Protein AF-A0A428ZER6-F1 (afdb_monomer_lite)

Secondary structure (DSSP, 8-state):
------SSSSSHHHHHHHHHHHHHHHHHSS---------S--EEESHHHHHHHHHHHHHT--HHHHHHHHTS-HHHHHHHHHS--EEEHHHHHHHHHHHHHHTTS-TGGGT--HHHHHHHHHHHHHHHHHHHHHHHT--

Radius of gyration: 21.09 Å; chains: 1; bounding box: 45×65×48 Å

Foldseek 3Di:
DDDPPDDPDDPVPVVVVVVVQVVCCVVVVDNPDDPDDPPDQDFAWLPQLLVLLLLCLLLQDQLVNVCVQLVHDSVVSVCSNPDGDGHGPVSSVSSVVVSVVPNPDRVVVVVDDPVSSVVSNVVSVVVVVVVVVVVVVVD

pLDDT: mean 76.16, std 16.3, range [34.41, 92.62]

Structure (mmCIF, N/CA/C/O backbone):
data_AF-A0A428ZER6-F1
#
_entry.id   AF-A0A428ZER6-F1
#
loop_
_atom_site.group_PDB
_atom_site.id
_atom_site.type_symbol
_atom_site.label_atom_id
_atom_site.label_alt_id
_atom_site.label_comp_id
_atom_site.label_asym_id
_atom_site.label_entity_id
_atom_site.label_seq_id
_atom_site.pdbx_PDB_ins_code
_atom_site.Cartn_x
_atom_site.Cartn_y
_atom_site.Cartn_z
_atom_site.occupancy
_atom_site.B_iso_or_equiv
_atom_site.auth_seq_id
_atom_site.auth_comp_id
_atom_site.auth_asym_id
_atom_site.auth_atom_id
_atom_site.pdbx_PDB_model_num
ATOM 1 N N . MET A 1 1 ? -11.148 -44.729 -10.807 1.00 34.41 1 MET A N 1
ATOM 2 C CA . MET A 1 1 ? -10.184 -43.613 -10.675 1.00 34.41 1 MET A CA 1
ATOM 3 C C . MET A 1 1 ? -10.976 -42.307 -10.578 1.00 34.41 1 MET A C 1
ATOM 5 O O . MET A 1 1 ? -11.482 -41.843 -11.582 1.00 34.41 1 MET A O 1
ATOM 9 N N . THR A 1 2 ? -11.488 -41.983 -9.383 1.00 44.06 2 THR A N 1
ATOM 10 C CA . THR A 1 2 ? -11.031 -40.922 -8.442 1.00 44.06 2 THR A CA 1
ATOM 11 C C . THR A 1 2 ? -11.289 -39.479 -8.888 1.00 44.06 2 THR A C 1
ATOM 13 O O . THR A 1 2 ? -10.568 -38.986 -9.743 1.00 44.06 2 THR A O 1
ATOM 16 N N . LEU A 1 3 ? -12.217 -38.785 -8.201 1.00 42.06 3 LEU A N 1
ATOM 17 C CA . LEU A 1 3 ? -11.963 -37.545 -7.428 1.00 42.06 3 LEU A CA 1
ATOM 18 C C . LEU A 1 3 ? -13.271 -36.952 -6.845 1.00 42.06 3 LEU A C 1
ATOM 20 O O . LEU A 1 3 ? -13.728 -35.883 -7.234 1.00 42.06 3 LEU A O 1
ATOM 24 N N . ILE A 1 4 ? -13.852 -37.615 -5.837 1.00 53.41 4 ILE A N 1
ATOM 25 C CA . ILE A 1 4 ? -14.860 -37.013 -4.939 1.00 53.41 4 ILE A CA 1
ATOM 26 C C . ILE A 1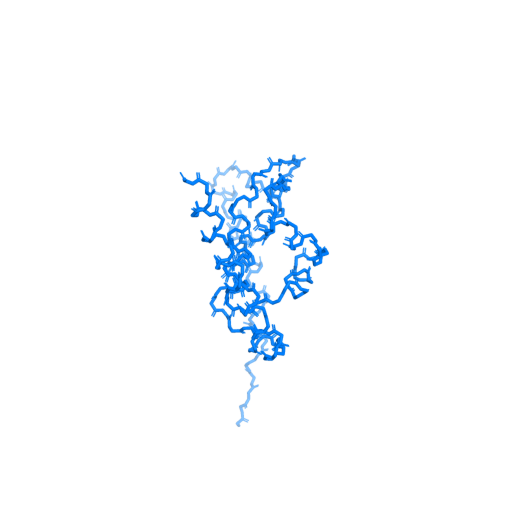 4 ? -14.110 -36.447 -3.725 1.00 53.41 4 ILE A C 1
ATOM 28 O O . ILE A 1 4 ? -14.086 -37.049 -2.657 1.00 53.41 4 ILE A O 1
ATOM 32 N N . ARG A 1 5 ? -13.386 -35.333 -3.890 1.00 54.44 5 ARG A N 1
ATOM 33 C CA . ARG A 1 5 ? -12.702 -34.643 -2.774 1.00 54.44 5 ARG A CA 1
ATOM 34 C C . ARG A 1 5 ? -12.589 -33.138 -3.019 1.00 54.44 5 ARG A C 1
ATOM 36 O O . ARG A 1 5 ? -11.482 -32.623 -3.145 1.00 54.44 5 ARG A O 1
ATOM 43 N N . ARG A 1 6 ? -13.705 -32.398 -3.075 1.00 49.16 6 ARG A N 1
ATOM 44 C CA . ARG A 1 6 ? -13.618 -30.924 -2.985 1.00 49.16 6 ARG A CA 1
ATOM 45 C C . ARG A 1 6 ? -14.888 -30.175 -2.567 1.00 49.16 6 ARG A C 1
ATOM 47 O O . ARG A 1 6 ? -15.188 -29.143 -3.147 1.00 49.16 6 ARG A O 1
ATOM 54 N N . LEU A 1 7 ? -15.607 -30.632 -1.538 1.00 44.94 7 LEU A N 1
ATOM 55 C CA . LEU A 1 7 ? -16.754 -29.873 -0.994 1.00 44.94 7 LEU A CA 1
ATOM 56 C C . LEU A 1 7 ? -16.758 -29.680 0.536 1.00 44.94 7 LEU A C 1
ATOM 58 O O . LEU A 1 7 ? -17.747 -29.229 1.095 1.00 44.94 7 LEU A O 1
ATOM 62 N N . LEU A 1 8 ? -15.642 -29.930 1.230 1.00 44.41 8 LEU A N 1
ATOM 63 C CA . LEU A 1 8 ? -15.566 -29.844 2.701 1.00 44.41 8 LEU A CA 1
ATOM 64 C C . LEU A 1 8 ? -14.460 -28.906 3.213 1.00 44.41 8 LEU A C 1
ATOM 66 O O . LEU A 1 8 ? -13.682 -29.293 4.082 1.00 44.41 8 LEU A O 1
ATOM 70 N N . ARG A 1 9 ? -14.314 -27.676 2.692 1.00 45.94 9 ARG A N 1
ATOM 71 C CA . ARG A 1 9 ? -13.261 -26.795 3.250 1.00 45.94 9 ARG A CA 1
ATOM 72 C C . ARG A 1 9 ? -13.512 -25.300 3.393 1.00 45.94 9 ARG A C 1
ATOM 74 O O . ARG A 1 9 ? -12.542 -24.582 3.597 1.00 45.94 9 ARG A O 1
ATOM 81 N N . ILE A 1 10 ? -14.754 -24.812 3.354 1.00 42.81 10 ILE A N 1
ATOM 82 C CA . ILE A 1 10 ? -14.990 -23.370 3.601 1.00 42.81 10 ILE A CA 1
ATOM 83 C C . ILE A 1 10 ? -16.172 -23.088 4.552 1.00 42.81 10 ILE A C 1
ATOM 85 O O . ILE A 1 10 ? -16.131 -22.098 5.271 1.00 42.81 10 ILE A O 1
ATOM 89 N N . ALA A 1 11 ? -17.152 -23.989 4.698 1.00 43.66 11 ALA A N 1
ATOM 90 C CA . ALA A 1 11 ? -18.294 -23.764 5.602 1.00 43.66 11 ALA A CA 1
ATOM 91 C C . ALA A 1 11 ? -17.995 -23.989 7.106 1.00 43.66 11 ALA A C 1
ATOM 93 O O . ALA A 1 11 ? -18.685 -23.448 7.964 1.00 43.66 11 ALA A O 1
ATOM 94 N N . GLY A 1 12 ? -16.958 -24.763 7.451 1.00 44.00 12 GLY A N 1
ATOM 95 C CA . GLY A 1 12 ? -16.725 -25.204 8.836 1.00 44.00 12 GLY A CA 1
ATOM 96 C C . GLY A 1 12 ? -16.046 -24.187 9.761 1.00 44.00 12 GLY A C 1
ATOM 97 O O . GLY A 1 12 ? -16.173 -24.298 10.976 1.00 44.00 12 GLY A O 1
ATOM 98 N N . GLN A 1 13 ? -15.328 -23.188 9.232 1.00 51.16 13 GLN A N 1
ATOM 99 C CA . GLN A 1 13 ? -14.575 -22.258 10.090 1.00 51.16 13 GLN A CA 1
ATOM 100 C C . GLN A 1 13 ? -15.456 -21.208 10.765 1.00 51.16 13 GLN A C 1
ATOM 102 O O . GLN A 1 13 ? -15.182 -20.831 11.904 1.00 51.16 13 GLN A O 1
ATOM 107 N N . ASP A 1 14 ? -16.513 -20.756 10.092 1.00 52.28 14 ASP A N 1
ATOM 108 C CA . ASP A 1 14 ? -17.460 -19.805 10.680 1.00 52.28 14 ASP A CA 1
ATOM 109 C C . ASP A 1 14 ? -18.346 -20.494 11.723 1.00 52.28 14 ASP A C 1
ATOM 111 O O . ASP A 1 14 ? -18.559 -19.977 12.820 1.00 52.28 14 ASP A O 1
ATOM 115 N N . GLN A 1 15 ? -18.757 -21.733 11.434 1.00 51.97 15 GLN A N 1
ATOM 116 C CA . GLN A 1 15 ? -19.505 -22.569 12.368 1.00 51.97 15 GLN A CA 1
ATOM 117 C C . GLN A 1 15 ? -18.670 -22.931 13.608 1.00 51.97 15 GLN A C 1
ATOM 119 O O . GLN A 1 15 ? -19.139 -22.729 14.725 1.00 51.97 15 GLN A O 1
ATOM 124 N N . MET A 1 16 ? -17.407 -23.354 13.448 1.00 49.16 16 MET A N 1
ATOM 125 C CA . MET A 1 16 ? -16.504 -23.608 14.585 1.00 49.16 16 MET A CA 1
ATOM 126 C C . MET A 1 16 ? -16.245 -22.353 15.423 1.00 49.16 16 MET A C 1
ATOM 128 O O . MET A 1 16 ? -16.169 -22.448 16.646 1.00 49.16 16 MET A O 1
ATOM 132 N N . ARG A 1 17 ? -16.123 -21.171 14.801 1.00 56.62 17 ARG A N 1
ATOM 133 C CA . ARG A 1 17 ? -15.959 -19.906 15.536 1.00 56.62 17 ARG A CA 1
ATOM 134 C C . ARG A 1 17 ? -17.199 -19.541 16.339 1.00 56.62 17 ARG A C 1
ATOM 136 O O . ARG A 1 17 ? -17.046 -19.049 17.452 1.00 56.62 17 ARG A O 1
ATOM 143 N N . ASN A 1 18 ? -18.394 -19.781 15.803 1.00 58.00 18 ASN A N 1
ATOM 144 C CA . ASN A 1 18 ? -19.641 -19.558 16.533 1.00 58.00 18 ASN A CA 1
ATOM 145 C C . ASN A 1 18 ? -19.797 -20.533 17.704 1.00 58.00 18 ASN A C 1
ATOM 147 O O 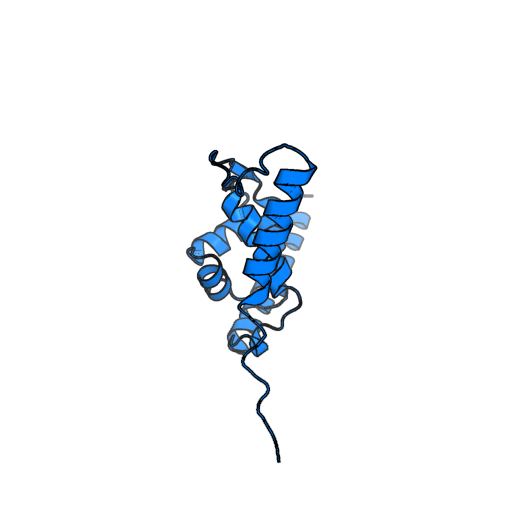. ASN A 1 18 ? -20.127 -20.099 18.803 1.00 58.00 18 ASN A O 1
ATOM 151 N N . ILE A 1 19 ? -19.479 -21.816 17.499 1.00 58.09 19 ILE A N 1
ATOM 152 C CA . ILE A 1 19 ? -19.531 -22.838 18.554 1.00 58.09 19 ILE A CA 1
ATOM 153 C C . ILE A 1 19 ? -18.542 -22.493 19.671 1.00 58.09 19 ILE A C 1
ATOM 155 O O . ILE A 1 19 ? -18.951 -22.375 20.818 1.00 58.09 19 ILE A O 1
ATOM 159 N N . ALA A 1 20 ? -17.277 -22.206 19.345 1.00 58.97 20 ALA A N 1
ATOM 160 C CA . ALA A 1 20 ? -16.275 -21.823 20.343 1.00 58.97 20 ALA A CA 1
ATOM 161 C C . ALA A 1 20 ? -16.660 -20.550 21.121 1.00 58.97 20 ALA A C 1
ATOM 163 O O . ALA A 1 20 ? -16.353 -20.428 22.304 1.00 58.97 20 ALA A O 1
ATOM 164 N N . ARG A 1 21 ? -17.348 -19.601 20.471 1.00 55.66 21 ARG A N 1
ATOM 165 C CA . ARG A 1 21 ? -17.810 -18.358 21.100 1.00 55.66 21 ARG A CA 1
ATOM 166 C C . ARG A 1 21 ? -19.019 -18.592 22.012 1.00 55.66 21 ARG A C 1
ATOM 168 O O . ARG A 1 21 ? -19.051 -18.027 23.096 1.00 55.66 21 ARG A O 1
ATOM 175 N N . SER A 1 22 ? -19.947 -19.463 21.612 1.00 56.41 22 SER A N 1
ATOM 176 C CA 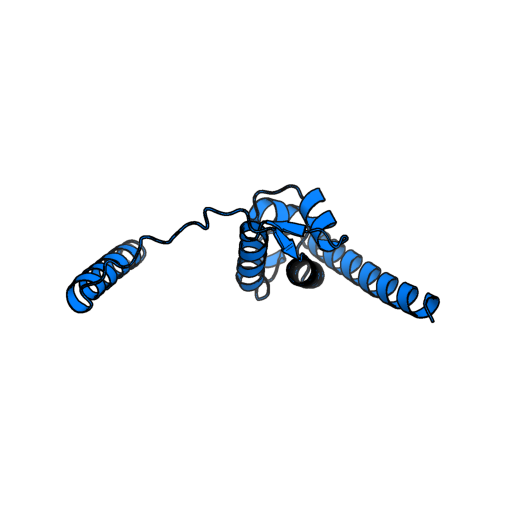. SER A 1 22 ? -21.076 -19.903 22.442 1.00 56.41 22 SER A CA 1
ATOM 177 C C . SER A 1 22 ? -20.606 -20.681 23.673 1.00 56.41 22 SER A C 1
ATOM 179 O O . SER A 1 22 ? -21.093 -20.439 24.772 1.00 56.41 22 SER A O 1
ATOM 181 N N . THR A 1 23 ? -19.607 -21.556 23.522 1.00 57.28 23 THR A N 1
ATOM 182 C CA . THR A 1 23 ? -19.021 -22.278 24.657 1.00 57.28 23 THR A CA 1
ATOM 183 C C . THR A 1 23 ? -18.260 -21.337 25.591 1.00 57.28 23 THR A C 1
ATOM 185 O O . THR A 1 23 ? -18.372 -21.470 26.802 1.00 57.28 23 THR A O 1
ATOM 188 N N . ALA A 1 24 ? -17.524 -20.355 25.063 1.00 56.12 24 ALA A N 1
ATOM 189 C CA . ALA A 1 24 ? -16.815 -19.384 25.895 1.00 56.12 24 ALA A CA 1
ATOM 190 C C . ALA A 1 24 ? -17.765 -18.450 26.671 1.00 56.12 24 ALA A C 1
ATOM 192 O O . ALA A 1 24 ? -17.486 -18.146 27.826 1.00 56.12 24 ALA A O 1
ATOM 193 N N . ASP A 1 25 ? -18.890 -18.047 26.076 1.00 54.62 25 ASP A N 1
ATOM 194 C CA . ASP A 1 25 ? -19.946 -17.276 26.749 1.00 54.62 25 ASP A CA 1
ATOM 195 C C . ASP A 1 25 ? -20.595 -18.081 27.891 1.00 54.62 25 ASP A C 1
ATOM 197 O O . ASP A 1 25 ? -20.687 -17.614 29.025 1.00 54.62 25 ASP A O 1
ATOM 201 N N . ALA A 1 26 ? -20.925 -19.350 27.628 1.00 59.16 26 ALA A N 1
ATOM 202 C CA . ALA A 1 26 ? -21.506 -20.252 28.623 1.00 59.16 26 ALA A CA 1
ATOM 203 C C . ALA A 1 26 ? -20.545 -20.607 29.776 1.00 59.16 26 ALA A C 1
ATOM 205 O O . ALA A 1 26 ? -20.991 -20.814 30.900 1.00 59.16 26 ALA A O 1
ATOM 206 N N . VAL A 1 27 ? -19.235 -20.685 29.513 1.00 60.62 27 VAL A N 1
ATOM 207 C CA . VAL A 1 27 ? -18.220 -21.040 30.523 1.00 60.62 27 VAL A CA 1
ATOM 208 C C . VAL A 1 27 ? -17.780 -19.831 31.351 1.00 60.62 27 VAL A C 1
ATOM 210 O O . VAL A 1 27 ? -17.513 -19.976 32.541 1.00 60.62 27 VAL A O 1
ATOM 213 N N . LEU A 1 28 ? -17.687 -18.642 30.747 1.00 61.94 28 LEU A N 1
ATOM 214 C CA . LEU A 1 28 ? -17.193 -17.440 31.427 1.00 61.94 28 LEU A CA 1
ATOM 215 C C . LEU A 1 28 ? -18.315 -16.580 32.022 1.00 61.94 28 LEU A C 1
ATOM 217 O O . LEU A 1 28 ? -18.013 -15.682 32.802 1.00 61.94 28 LEU A O 1
ATOM 221 N N . GLY A 1 29 ? -19.583 -16.828 31.665 1.00 60.06 29 GLY A N 1
ATOM 222 C CA . GLY A 1 29 ? -20.744 -16.084 32.169 1.00 60.06 29 GLY A CA 1
ATOM 223 C C . GLY A 1 29 ? -20.747 -14.600 31.786 1.00 60.06 29 GLY A C 1
ATOM 224 O O . GLY A 1 29 ? -21.491 -13.810 32.367 1.00 60.06 29 GLY A O 1
ATOM 225 N N . ILE A 1 30 ? -19.891 -14.203 30.841 1.00 62.44 30 ILE A N 1
ATOM 226 C CA . ILE A 1 30 ? -19.728 -12.825 30.390 1.00 62.44 30 ILE A CA 1
ATOM 227 C C . ILE A 1 30 ? -19.933 -12.819 28.872 1.00 62.44 30 ILE A C 1
ATOM 229 O O . ILE A 1 30 ? -19.097 -13.395 28.163 1.00 62.44 30 ILE A O 1
ATOM 233 N N . PRO A 1 31 ? -20.967 -12.121 28.358 1.00 60.44 31 PRO A N 1
ATOM 234 C CA . PRO A 1 31 ? -21.201 -12.024 26.926 1.00 60.44 31 PRO A CA 1
ATOM 235 C C . PRO A 1 31 ? -19.981 -11.410 26.259 1.00 60.44 31 PRO A C 1
ATOM 237 O O . PRO A 1 31 ? -19.652 -10.242 26.483 1.00 60.44 31 PRO A O 1
ATOM 240 N N . ILE A 1 32 ? -19.296 -12.202 25.431 1.00 61.81 32 ILE A N 1
ATOM 241 C CA . ILE A 1 32 ? -18.168 -11.720 24.634 1.00 61.81 32 ILE A CA 1
ATOM 242 C C . ILE A 1 32 ? -18.739 -10.670 23.676 1.00 61.81 32 ILE A C 1
ATOM 244 O O . ILE A 1 32 ? -19.504 -11.028 22.775 1.00 61.81 32 ILE A O 1
ATOM 248 N N . PRO A 1 33 ? -18.399 -9.377 23.837 1.00 57.06 33 PRO A N 1
ATOM 249 C CA . PRO A 1 33 ? -19.031 -8.332 23.058 1.00 57.06 33 PRO A CA 1
ATOM 250 C C . PRO A 1 33 ? -18.748 -8.558 21.575 1.00 57.06 33 PRO A C 1
ATOM 252 O O . PRO A 1 33 ? -17.595 -8.701 21.152 1.00 57.06 33 PRO A O 1
ATOM 255 N N . SER A 1 34 ? -19.819 -8.569 20.779 1.00 61.06 34 SER A N 1
ATOM 256 C CA . SER A 1 34 ? -19.769 -8.574 19.321 1.00 61.06 34 SER A CA 1
ATOM 257 C C . SER A 1 34 ? -18.796 -7.497 18.869 1.00 61.06 34 SER A C 1
ATOM 259 O O . SER A 1 34 ? -19.008 -6.321 19.158 1.00 61.06 34 SER A O 1
ATOM 261 N N . ARG A 1 35 ? -17.699 -7.932 18.236 1.00 56.22 35 ARG A N 1
ATOM 262 C CA . ARG A 1 35 ? -16.602 -7.137 17.664 1.00 56.22 35 ARG A CA 1
ATOM 263 C C . ARG A 1 35 ? -16.952 -5.647 17.568 1.00 56.22 35 ARG A C 1
ATOM 265 O O . ARG A 1 35 ? -17.596 -5.215 16.618 1.00 56.22 35 ARG A O 1
ATOM 272 N N . ARG A 1 36 ? -16.557 -4.882 18.588 1.00 52.44 36 ARG A N 1
ATOM 273 C CA . ARG A 1 36 ? -16.882 -3.459 18.705 1.00 52.44 36 ARG A CA 1
ATOM 274 C C . ARG A 1 36 ? -16.205 -2.722 17.550 1.00 52.44 36 ARG A C 1
ATOM 276 O O . ARG A 1 36 ? -14.982 -2.589 17.546 1.00 52.44 36 ARG A O 1
ATOM 283 N N . GLU A 1 37 ? -16.974 -2.268 16.563 1.00 54.78 37 GLU A N 1
ATOM 284 C CA . GLU A 1 37 ? -16.471 -1.254 15.640 1.00 54.78 37 GLU A CA 1
ATOM 285 C C . GLU A 1 37 ? -16.156 0.001 16.466 1.00 54.78 37 GLU A C 1
ATOM 287 O O . GLU A 1 37 ? -17.000 0.442 17.259 1.00 54.78 37 GLU A O 1
ATOM 292 N N . PRO A 1 38 ? -14.941 0.563 16.368 1.00 54.72 38 PRO A N 1
ATOM 293 C CA . PRO A 1 38 ? -14.592 1.758 17.117 1.00 54.72 38 PRO A CA 1
ATOM 294 C C . PRO A 1 38 ? -15.485 2.924 16.662 1.00 54.72 38 PRO A C 1
ATOM 296 O O . PRO A 1 38 ? -15.269 3.521 15.612 1.00 54.72 38 PRO A O 1
ATOM 299 N N . ARG A 1 39 ? -16.498 3.253 17.477 1.00 53.22 39 ARG A N 1
ATOM 300 C CA . ARG A 1 39 ? -17.473 4.341 17.252 1.00 53.22 39 ARG A CA 1
ATOM 301 C C . 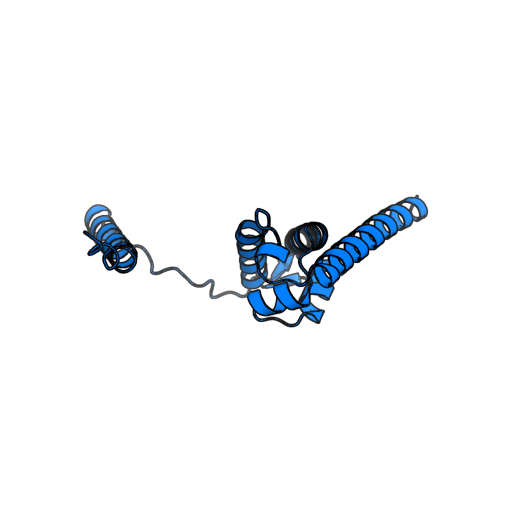ARG A 1 39 ? -16.891 5.757 17.386 1.00 53.22 39 ARG A C 1
ATOM 303 O O . ARG A 1 39 ? -17.604 6.720 17.136 1.00 53.22 39 ARG A O 1
ATOM 310 N N . ALA A 1 40 ? -15.619 5.903 17.754 1.00 54.66 40 ALA A N 1
ATOM 311 C CA . ALA A 1 40 ? -14.947 7.197 17.826 1.00 54.66 40 ALA A CA 1
ATOM 312 C C . ALA A 1 40 ? -13.928 7.325 16.679 1.00 54.66 40 ALA A C 1
ATOM 314 O O . ALA A 1 40 ? -13.031 6.480 16.576 1.00 54.66 40 ALA A O 1
ATOM 315 N N . PRO A 1 41 ? -14.007 8.364 15.825 1.00 60.25 41 PRO A N 1
ATOM 316 C CA . PRO A 1 41 ? -12.991 8.631 14.817 1.00 60.25 41 PRO A CA 1
ATOM 317 C C . PRO A 1 41 ? -11.731 9.185 15.498 1.00 60.25 41 PRO A C 1
ATOM 319 O O . PRO A 1 41 ? -11.441 10.375 15.447 1.00 60.25 41 PRO A O 1
ATOM 322 N N . GLY A 1 42 ? -10.970 8.311 16.157 1.00 71.56 42 GLY A N 1
ATOM 323 C CA . GLY A 1 42 ? -9.668 8.662 16.706 1.00 71.56 42 GLY A CA 1
ATOM 324 C C . GLY A 1 42 ? -8.730 9.053 15.568 1.00 71.56 42 GLY A C 1
ATOM 325 O O . GLY A 1 42 ? -8.445 8.239 14.688 1.00 71.56 42 GLY A O 1
ATOM 326 N N . LEU A 1 43 ? -8.277 10.303 15.552 1.00 82.31 43 LEU A N 1
ATOM 327 C CA . LEU A 1 43 ? -7.219 10.750 14.653 1.00 82.31 43 LEU A CA 1
ATOM 328 C C . LEU A 1 43 ? -5.867 10.339 15.242 1.00 82.31 43 LEU A C 1
ATOM 330 O O . LEU A 1 43 ? -5.489 10.789 16.323 1.00 82.31 43 LEU A O 1
ATOM 334 N N . THR A 1 44 ? -5.128 9.506 14.516 1.00 84.88 44 THR A N 1
ATOM 335 C CA . THR A 1 44 ? -3.793 9.031 14.890 1.00 84.88 44 THR A CA 1
ATOM 336 C C . THR A 1 44 ? -2.716 9.625 13.981 1.00 84.88 44 THR A C 1
ATOM 338 O O . THR A 1 44 ? -3.004 10.156 12.903 1.00 84.88 44 THR A O 1
ATOM 341 N N . GLY A 1 45 ? -1.463 9.577 14.430 1.00 82.62 45 GLY A N 1
ATOM 342 C CA . GLY A 1 45 ? -0.317 10.002 13.634 1.00 82.62 45 GLY A CA 1
ATOM 343 C C . GLY A 1 45 ? -0.116 9.097 12.416 1.00 82.62 45 GLY A C 1
ATOM 344 O O . GLY A 1 45 ? -0.230 7.877 12.505 1.00 82.62 45 GLY A O 1
ATOM 345 N N . SER A 1 46 ? 0.217 9.687 11.269 1.00 86.50 46 SER A N 1
ATOM 346 C CA . SER A 1 46 ? 0.484 8.942 10.030 1.00 86.50 46 SER A CA 1
ATOM 347 C C . SER A 1 46 ? 1.874 8.330 9.936 1.00 86.50 46 SER A C 1
ATOM 349 O O . SER A 1 46 ? 2.132 7.620 8.974 1.00 86.50 46 SER A O 1
ATOM 351 N N . ALA A 1 47 ? 2.777 8.574 10.890 1.00 86.81 47 ALA A N 1
ATOM 352 C CA . ALA A 1 47 ? 4.184 8.194 10.753 1.00 86.81 47 ALA A CA 1
ATOM 353 C C . ALA A 1 47 ? 4.382 6.685 10.510 1.00 86.81 47 ALA A C 1
ATOM 355 O O . ALA A 1 47 ? 5.118 6.302 9.602 1.00 86.81 47 ALA A O 1
ATOM 356 N N . GLU A 1 48 ? 3.683 5.831 11.268 1.00 88.50 48 GLU A N 1
ATOM 357 C CA . GLU A 1 48 ? 3.727 4.376 11.061 1.00 88.50 48 GLU A CA 1
ATOM 358 C C . GLU A 1 48 ? 3.139 4.004 9.693 1.00 88.50 48 GLU A C 1
ATOM 360 O O . GLU A 1 48 ? 3.783 3.320 8.906 1.00 88.50 48 GLU A O 1
ATOM 365 N N . ALA A 1 49 ? 1.947 4.511 9.366 1.00 88.81 49 ALA A N 1
ATOM 366 C CA . ALA A 1 49 ? 1.277 4.221 8.099 1.00 88.81 49 ALA A CA 1
ATOM 367 C C . ALA A 1 49 ? 2.096 4.674 6.875 1.00 88.81 49 ALA A C 1
ATOM 369 O O . ALA A 1 49 ? 2.191 3.942 5.893 1.00 88.81 49 ALA A O 1
ATOM 370 N N . SER A 1 50 ? 2.727 5.847 6.948 1.00 89.44 50 SER A N 1
ATOM 371 C CA . SER A 1 50 ? 3.638 6.377 5.930 1.00 89.44 50 SER A CA 1
ATOM 372 C C . SER A 1 50 ? 4.817 5.430 5.712 1.00 89.44 50 SER A C 1
ATOM 374 O O . SER A 1 50 ? 5.109 5.069 4.569 1.00 89.44 50 SER A O 1
ATOM 376 N N . ARG A 1 51 ? 5.440 4.950 6.800 1.00 89.44 51 ARG A N 1
ATOM 377 C CA . ARG A 1 51 ? 6.547 3.988 6.733 1.00 89.44 51 ARG A CA 1
ATOM 378 C C . ARG A 1 51 ? 6.117 2.679 6.071 1.00 89.44 51 ARG A C 1
ATOM 380 O O . ARG A 1 51 ? 6.781 2.244 5.137 1.00 89.44 51 ARG A O 1
ATOM 387 N N . LEU A 1 52 ? 4.976 2.122 6.471 1.00 91.69 52 LEU A N 1
ATOM 388 C CA . LEU A 1 52 ? 4.446 0.878 5.901 1.00 91.69 52 LEU A CA 1
ATOM 389 C C . LEU A 1 52 ? 4.122 1.015 4.405 1.00 91.69 52 LEU A C 1
ATOM 391 O O . LEU A 1 52 ? 4.440 0.135 3.608 1.00 91.69 52 LEU A O 1
ATOM 395 N N . LEU A 1 53 ? 3.532 2.137 3.985 1.00 90.81 53 LEU A N 1
ATOM 396 C CA . LEU A 1 53 ? 3.278 2.400 2.565 1.00 90.81 53 LEU A CA 1
ATOM 397 C C . LEU A 1 53 ? 4.576 2.614 1.771 1.00 90.81 53 LEU A C 1
ATOM 399 O O . LEU A 1 53 ? 4.648 2.249 0.597 1.00 90.81 53 LEU A O 1
ATOM 403 N N . ALA A 1 54 ? 5.608 3.193 2.388 1.00 90.44 54 ALA A N 1
ATOM 404 C CA . ALA A 1 54 ? 6.927 3.317 1.776 1.00 90.44 54 ALA A CA 1
ATOM 405 C C . ALA A 1 54 ? 7.623 1.954 1.628 1.00 90.44 54 ALA A C 1
ATOM 407 O O . ALA A 1 54 ? 8.253 1.712 0.599 1.00 90.44 54 ALA A O 1
ATOM 408 N N . ASP A 1 55 ? 7.478 1.063 2.611 1.00 91.56 55 ASP A N 1
ATOM 409 C CA . ASP A 1 55 ? 7.983 -0.312 2.552 1.00 91.56 55 ASP A CA 1
ATOM 410 C C . ASP A 1 55 ? 7.316 -1.090 1.402 1.00 91.56 55 ASP A C 1
ATOM 412 O O . ASP A 1 55 ? 8.005 -1.690 0.577 1.00 91.56 55 ASP A O 1
ATOM 416 N N . LEU A 1 56 ? 5.992 -0.975 1.246 1.00 90.88 56 LEU A N 1
ATOM 417 C CA . LEU A 1 56 ? 5.267 -1.581 0.120 1.00 90.88 56 LEU A CA 1
ATOM 418 C C . LEU A 1 56 ? 5.692 -1.001 -1.236 1.00 90.88 56 LEU A C 1
ATOM 420 O O . LEU A 1 56 ? 5.884 -1.745 -2.199 1.00 90.88 56 LEU A O 1
ATOM 424 N N . ALA A 1 57 ? 5.906 0.313 -1.322 1.00 90.75 57 ALA A N 1
ATOM 425 C CA . ALA A 1 57 ? 6.419 0.933 -2.543 1.00 90.75 57 ALA A CA 1
ATOM 426 C C . ALA A 1 57 ? 7.833 0.431 -2.896 1.00 90.75 57 ALA A C 1
ATOM 428 O O . ALA A 1 57 ? 8.132 0.235 -4.074 1.00 90.75 57 ALA A O 1
ATOM 429 N N . ARG A 1 58 ? 8.683 0.165 -1.892 1.00 88.38 58 ARG A N 1
ATOM 430 C CA . ARG A 1 58 ? 10.003 -0.463 -2.077 1.00 88.38 58 ARG A CA 1
ATOM 431 C C . ARG A 1 58 ? 9.906 -1.922 -2.528 1.00 88.38 58 ARG A C 1
ATOM 433 O O . ARG A 1 58 ? 10.706 -2.336 -3.360 1.00 88.38 58 ARG A O 1
ATOM 440 N N . ALA A 1 59 ? 8.908 -2.672 -2.064 1.00 89.56 59 ALA A N 1
ATOM 441 C CA . ALA A 1 59 ? 8.617 -4.015 -2.577 1.00 89.56 59 ALA A CA 1
ATOM 442 C C . ALA A 1 59 ? 8.085 -3.998 -4.031 1.00 89.56 59 ALA A C 1
ATOM 444 O O . ALA A 1 59 ? 8.207 -4.982 -4.765 1.00 89.56 59 ALA A O 1
ATOM 445 N N . GLY A 1 60 ? 7.595 -2.846 -4.500 1.00 91.19 60 GLY A N 1
ATOM 446 C CA . GLY A 1 60 ? 7.117 -2.638 -5.869 1.00 91.19 60 GLY A CA 1
ATOM 447 C C . GLY A 1 60 ? 5.600 -2.594 -5.993 1.00 91.19 60 GLY A C 1
ATOM 448 O O . GLY A 1 60 ? 5.077 -2.758 -7.089 1.00 91.19 60 GLY A O 1
ATOM 449 N N . TRP A 1 61 ? 4.882 -2.355 -4.898 1.00 90.88 61 TRP A N 1
ATOM 450 C CA . TRP A 1 61 ? 3.439 -2.154 -4.935 1.00 90.88 61 TRP A CA 1
ATOM 451 C C . TRP A 1 61 ? 3.102 -0.728 -5.401 1.00 90.88 61 TRP A C 1
ATOM 453 O O . TRP A 1 61 ? 3.478 0.245 -4.733 1.00 90.88 61 TRP A O 1
ATOM 463 N N . PRO A 1 62 ? 2.401 -0.556 -6.537 1.00 90.62 62 PRO A N 1
ATOM 464 C CA . PRO A 1 62 ? 2.049 0.765 -7.033 1.00 90.62 62 PRO A CA 1
ATOM 465 C C . PRO A 1 62 ? 0.897 1.369 -6.214 1.00 90.62 62 PRO A C 1
ATOM 467 O O . PRO A 1 62 ? -0.043 0.683 -5.813 1.00 90.62 62 PRO A O 1
ATOM 470 N N . ALA A 1 63 ? 0.935 2.690 -6.014 1.00 89.00 63 ALA A N 1
ATOM 471 C CA . ALA A 1 63 ? -0.111 3.439 -5.309 1.00 89.00 63 ALA A CA 1
ATOM 472 C C . ALA A 1 63 ? -1.551 3.176 -5.809 1.00 89.00 63 ALA A C 1
ATOM 474 O O . ALA A 1 63 ? -2.421 3.032 -4.952 1.00 89.00 63 ALA A O 1
ATOM 475 N N . PRO A 1 64 ? -1.844 3.079 -7.127 1.00 88.56 64 PRO A N 1
ATOM 476 C CA . PRO A 1 64 ? -3.193 2.746 -7.597 1.00 88.56 64 PRO A CA 1
ATOM 477 C C . PRO A 1 64 ? -3.684 1.361 -7.156 1.00 88.56 64 PRO A C 1
ATOM 479 O O . PRO A 1 64 ? -4.860 1.222 -6.835 1.00 88.56 64 PRO A O 1
ATOM 482 N N . ALA A 1 65 ? -2.807 0.357 -7.066 1.00 88.75 65 ALA A N 1
ATOM 483 C CA . ALA A 1 65 ? -3.204 -0.971 -6.594 1.00 88.75 65 ALA A CA 1
ATOM 484 C C . ALA A 1 65 ? -3.517 -0.966 -5.090 1.00 88.75 65 ALA A C 1
ATOM 486 O O . ALA A 1 65 ? -4.549 -1.477 -4.660 1.00 88.75 65 ALA A O 1
ATOM 487 N N . LEU A 1 66 ? -2.673 -0.300 -4.295 1.00 88.50 66 LEU A N 1
ATOM 488 C CA . LEU A 1 66 ? -2.911 -0.127 -2.857 1.00 88.50 66 LEU A CA 1
ATOM 489 C C . LEU A 1 66 ? -4.206 0.653 -2.590 1.00 88.50 66 LEU A C 1
ATOM 491 O O . LEU A 1 66 ? -4.958 0.330 -1.674 1.00 88.50 66 LEU A O 1
ATOM 495 N N . ALA A 1 67 ? -4.482 1.667 -3.409 1.00 90.69 67 ALA A N 1
ATOM 496 C CA . ALA A 1 67 ? -5.699 2.466 -3.347 1.00 90.69 67 ALA A CA 1
ATOM 497 C C . ALA A 1 67 ? -6.957 1.622 -3.591 1.00 90.69 67 ALA A C 1
ATOM 499 O O . ALA A 1 67 ? -7.909 1.712 -2.815 1.00 90.69 67 ALA A O 1
ATOM 500 N N . GLN A 1 68 ? -6.926 0.750 -4.604 1.00 89.62 68 GLN A N 1
ATOM 501 C CA . GLN A 1 68 ? -8.016 -0.176 -4.904 1.00 89.62 68 GLN A CA 1
ATOM 502 C C . GLN A 1 68 ? -8.291 -1.134 -3.735 1.00 89.62 68 GLN A C 1
ATOM 504 O O . GLN A 1 68 ? -9.445 -1.326 -3.364 1.00 89.62 68 GLN A O 1
ATOM 509 N N . GLN A 1 69 ? -7.247 -1.683 -3.106 1.00 86.75 69 GLN A N 1
ATOM 510 C CA . GLN A 1 69 ? -7.393 -2.603 -1.969 1.00 86.75 69 GLN A CA 1
ATOM 511 C C . GLN A 1 69 ? -7.867 -1.913 -0.681 1.00 86.75 69 GLN A C 1
ATOM 513 O O . GLN A 1 69 ? -8.579 -2.513 0.121 1.00 86.75 69 GLN A O 1
ATOM 518 N N . LEU A 1 70 ? -7.486 -0.651 -0.472 1.00 86.38 70 LEU A N 1
ATOM 519 C CA . LEU A 1 70 ? -7.909 0.143 0.686 1.00 86.38 70 LEU A CA 1
ATOM 520 C C . LEU A 1 70 ? -9.277 0.818 0.490 1.00 86.38 70 LEU A C 1
ATOM 522 O O . LEU A 1 70 ? -9.846 1.306 1.468 1.00 86.38 70 LEU A O 1
ATOM 526 N N . GLY A 1 71 ? -9.797 0.858 -0.742 1.00 86.81 71 GLY A N 1
ATOM 527 C CA . GLY A 1 71 ? -11.027 1.572 -1.092 1.00 86.81 71 GLY A CA 1
ATOM 528 C C . GLY A 1 71 ? -10.891 3.095 -0.987 1.00 86.81 71 GLY A C 1
ATOM 529 O O . GLY A 1 71 ? -11.846 3.774 -0.617 1.00 86.81 71 GLY A O 1
ATOM 530 N N . ILE A 1 72 ? -9.699 3.638 -1.254 1.00 89.00 72 ILE A N 1
ATOM 531 C CA . ILE A 1 72 ? -9.405 5.081 -1.182 1.00 89.00 72 ILE A CA 1
ATOM 532 C C . ILE A 1 72 ? -8.776 5.579 -2.484 1.00 89.00 72 ILE A C 1
ATOM 534 O O . ILE A 1 72 ? -8.439 4.798 -3.364 1.00 89.00 72 ILE A O 1
ATOM 538 N N . ASN A 1 73 ? -8.584 6.893 -2.615 1.00 89.69 73 ASN A N 1
ATOM 539 C CA . ASN A 1 73 ? -7.934 7.476 -3.787 1.00 89.69 73 ASN A CA 1
ATOM 540 C C . ASN A 1 73 ? -6.401 7.274 -3.739 1.00 89.69 73 ASN A C 1
ATOM 542 O O . ASN A 1 73 ? -5.767 7.449 -2.695 1.00 89.69 73 ASN A O 1
ATOM 546 N N . ALA A 1 74 ? -5.777 6.975 -4.883 1.00 86.94 74 ALA A N 1
ATOM 547 C CA . ALA A 1 74 ? -4.320 6.874 -5.027 1.00 86.94 74 ALA A CA 1
ATOM 548 C C . ALA A 1 74 ? -3.578 8.169 -4.653 1.00 86.94 74 ALA A C 1
ATOM 550 O O . ALA A 1 74 ? -2.448 8.122 -4.149 1.00 86.94 74 ALA A O 1
ATOM 551 N N . ARG A 1 75 ? -4.228 9.326 -4.835 1.00 86.12 75 ARG A N 1
ATOM 552 C CA . ARG A 1 75 ? -3.742 10.614 -4.333 1.00 86.12 75 ARG A CA 1
ATOM 553 C C . ARG A 1 75 ? -3.647 10.608 -2.810 1.00 86.12 75 ARG A C 1
ATOM 555 O O . ARG A 1 75 ? -2.610 10.987 -2.284 1.00 86.12 75 ARG A O 1
ATOM 562 N N . THR A 1 76 ? -4.659 10.095 -2.111 1.00 86.12 76 THR A N 1
ATOM 563 C CA . THR A 1 76 ? -4.658 9.979 -0.644 1.00 86.12 76 THR A CA 1
ATOM 564 C C . THR A 1 76 ? -3.562 9.037 -0.154 1.00 86.12 76 THR A C 1
ATOM 566 O O . THR A 1 76 ? -2.880 9.359 0.810 1.00 86.12 76 THR A O 1
ATOM 569 N N . VAL A 1 77 ? -3.321 7.910 -0.836 1.00 88.06 77 VAL A N 1
ATOM 570 C CA . VAL A 1 77 ? -2.190 7.012 -0.516 1.00 88.06 77 VAL A CA 1
ATOM 571 C C . VAL A 1 77 ? -0.857 7.752 -0.642 1.00 88.06 77 VAL A C 1
ATOM 573 O O . VAL A 1 77 ? -0.001 7.650 0.235 1.00 88.06 77 VAL A O 1
ATOM 576 N N . SER A 1 78 ? -0.690 8.524 -1.719 1.00 85.56 78 SER A N 1
ATOM 577 C CA . SER A 1 78 ? 0.521 9.320 -1.938 1.00 85.56 78 SER A CA 1
ATOM 578 C C . SER A 1 78 ? 0.664 10.425 -0.890 1.00 85.56 78 SER A C 1
ATOM 580 O O . SER A 1 78 ? 1.749 10.610 -0.361 1.00 85.56 78 SER A O 1
ATOM 582 N N . GLU A 1 79 ? -0.423 11.099 -0.513 1.00 85.94 79 GLU A N 1
ATOM 583 C CA . GLU A 1 79 ? -0.422 12.130 0.529 1.00 85.94 79 GLU A CA 1
ATOM 584 C C . GLU A 1 79 ? -0.128 11.565 1.920 1.00 85.94 79 GLU A C 1
ATOM 586 O O . GLU A 1 79 ? 0.652 12.163 2.650 1.00 85.94 79 GLU A O 1
ATOM 591 N N . VAL A 1 80 ? -0.689 10.408 2.287 1.00 86.81 80 VAL A N 1
ATOM 592 C CA . VAL A 1 80 ? -0.378 9.730 3.558 1.00 86.81 80 VAL A CA 1
ATOM 593 C C . VAL A 1 80 ? 1.079 9.278 3.595 1.00 86.81 80 VAL A C 1
ATOM 595 O O . VAL A 1 80 ? 1.709 9.310 4.649 1.00 86.81 80 VAL A O 1
ATOM 598 N N . ARG A 1 81 ? 1.632 8.863 2.453 1.00 84.25 81 ARG A N 1
ATOM 599 C CA . ARG A 1 81 ? 3.047 8.506 2.355 1.00 84.25 81 ARG A CA 1
ATOM 600 C C . ARG A 1 81 ? 3.948 9.737 2.457 1.00 84.25 81 ARG A C 1
ATOM 602 O O . ARG A 1 81 ? 4.932 9.690 3.187 1.00 84.25 81 ARG A O 1
ATOM 609 N N . ASP A 1 82 ? 3.615 10.811 1.745 1.00 80.75 82 ASP A N 1
ATOM 610 C CA . ASP A 1 82 ? 4.505 11.956 1.534 1.00 80.75 82 ASP A CA 1
ATOM 611 C C . ASP A 1 82 ? 4.358 13.042 2.627 1.00 80.75 82 ASP A C 1
ATOM 613 O O . ASP A 1 82 ? 5.309 13.778 2.893 1.00 80.75 82 ASP A O 1
ATOM 617 N N . LYS A 1 83 ? 3.197 13.151 3.291 1.00 77.31 83 LYS A N 1
ATOM 618 C CA . LYS A 1 83 ? 2.905 14.170 4.316 1.00 77.31 83 LYS A CA 1
ATOM 619 C C . LYS A 1 83 ? 2.658 13.545 5.690 1.00 77.31 83 LYS A C 1
ATOM 621 O O . LYS A 1 83 ? 2.033 12.498 5.822 1.00 77.31 83 LYS A O 1
ATOM 626 N N . ARG A 1 84 ? 3.054 14.265 6.747 1.00 65.00 84 ARG A N 1
ATOM 627 C CA . ARG A 1 84 ? 2.716 13.934 8.143 1.00 65.00 84 ARG A CA 1
ATOM 628 C C . ARG A 1 84 ? 1.305 14.418 8.486 1.00 65.00 84 ARG A C 1
ATOM 630 O O . ARG A 1 84 ? 1.129 15.391 9.209 1.00 65.00 84 ARG A O 1
ATOM 637 N N . LEU A 1 85 ? 0.294 13.757 7.930 1.00 73.88 85 LEU A N 1
ATOM 638 C CA . LEU A 1 85 ? -1.113 14.056 8.217 1.00 73.88 85 LEU A CA 1
ATOM 639 C C . LEU A 1 85 ? -1.601 13.297 9.458 1.00 73.88 85 LEU A C 1
ATOM 641 O O . LEU A 1 85 ? -1.060 12.250 9.809 1.00 73.88 85 LEU A O 1
ATOM 645 N N . ARG A 1 86 ? -2.637 13.795 10.134 1.00 81.75 86 ARG A N 1
ATOM 646 C CA . ARG A 1 86 ? -3.392 12.966 11.085 1.00 81.75 86 ARG A CA 1
ATOM 647 C C . ARG A 1 86 ? -4.421 12.179 10.285 1.00 81.75 86 ARG A C 1
ATOM 649 O O . ARG A 1 86 ? -5.127 12.756 9.464 1.00 81.75 86 ARG A O 1
ATOM 656 N N . LEU A 1 87 ? -4.485 10.870 10.492 1.00 84.75 87 LEU A N 1
ATOM 657 C CA . LEU A 1 87 ? -5.374 9.979 9.749 1.00 84.75 87 LEU A CA 1
ATOM 658 C C . LEU A 1 87 ? -6.285 9.204 10.689 1.00 84.75 87 LEU A C 1
ATOM 660 O O . LEU A 1 87 ? -5.993 9.040 11.872 1.00 84.75 87 LEU A O 1
ATOM 664 N N . ARG A 1 88 ? -7.426 8.757 10.167 1.00 85.56 88 ARG A N 1
ATOM 665 C CA . ARG A 1 88 ? -8.386 7.976 10.949 1.00 85.56 88 ARG A CA 1
ATOM 666 C C . ARG A 1 88 ? -7.726 6.680 11.416 1.00 85.56 88 ARG A C 1
ATOM 668 O O . ARG A 1 88 ? -7.078 6.000 10.622 1.00 85.56 88 ARG A O 1
ATOM 675 N N . LEU A 1 89 ? -7.937 6.317 12.678 1.00 85.38 89 LEU A N 1
ATOM 676 C CA . LEU A 1 89 ? -7.406 5.087 13.267 1.00 85.38 89 LEU A CA 1
ATOM 677 C C . LEU A 1 89 ? -7.804 3.843 12.461 1.00 85.38 89 LEU A C 1
ATOM 679 O O . LEU A 1 89 ? -6.964 2.982 12.229 1.00 85.38 89 LEU A O 1
ATOM 683 N N . ASP A 1 90 ? -9.044 3.782 11.966 1.00 86.56 90 ASP A N 1
ATOM 684 C CA . ASP A 1 90 ? -9.498 2.695 11.086 1.00 86.56 90 ASP A CA 1
ATOM 685 C C . ASP A 1 90 ? -8.628 2.575 9.822 1.00 86.56 90 ASP A C 1
ATOM 687 O O . ASP A 1 90 ? -8.152 1.492 9.493 1.00 86.56 90 ASP A O 1
ATOM 691 N N . LEU A 1 91 ? -8.315 3.699 9.167 1.00 87.69 91 LEU A N 1
ATOM 692 C CA . LEU A 1 91 ? -7.433 3.707 7.998 1.00 87.69 91 LEU A CA 1
ATOM 693 C C . LEU A 1 91 ? -6.013 3.245 8.360 1.00 87.69 91 LEU A C 1
ATOM 695 O O . LEU A 1 91 ? -5.422 2.460 7.622 1.00 87.69 91 LEU A O 1
ATOM 699 N N . ALA A 1 92 ? -5.484 3.667 9.512 1.00 88.44 92 ALA A N 1
ATOM 700 C CA . ALA A 1 92 ? -4.186 3.200 10.001 1.00 88.44 92 ALA A CA 1
ATOM 701 C C . ALA A 1 92 ? -4.169 1.674 10.184 1.00 88.44 92 ALA A C 1
ATOM 703 O O . ALA A 1 92 ? -3.239 0.997 9.746 1.00 88.44 92 ALA A O 1
ATOM 704 N N . LEU A 1 93 ? -5.215 1.118 10.801 1.00 89.44 93 LEU A N 1
ATOM 705 C CA . LEU A 1 93 ? -5.339 -0.317 11.044 1.00 89.44 93 LEU A CA 1
ATOM 706 C C . LEU A 1 93 ? -5.506 -1.108 9.741 1.00 89.44 93 LEU A C 1
ATOM 708 O O . LEU A 1 93 ? -4.890 -2.166 9.599 1.00 89.44 93 LEU A O 1
ATOM 712 N N . ARG A 1 94 ? -6.266 -0.584 8.772 1.00 90.88 94 ARG A N 1
ATOM 713 C CA . ARG A 1 94 ? -6.380 -1.171 7.427 1.00 90.88 94 ARG A CA 1
ATOM 714 C C . ARG A 1 94 ? -5.032 -1.209 6.714 1.00 90.88 94 ARG A C 1
ATOM 716 O O . ARG A 1 94 ? -4.668 -2.258 6.196 1.00 90.88 94 ARG A O 1
ATOM 723 N N . ILE A 1 95 ? -4.256 -0.123 6.762 1.00 90.69 95 ILE A N 1
ATOM 724 C CA . ILE A 1 95 ? -2.901 -0.073 6.187 1.00 90.69 95 ILE A CA 1
ATOM 725 C C . ILE A 1 95 ? -1.979 -1.093 6.869 1.00 90.69 95 ILE A C 1
ATOM 727 O O . ILE A 1 95 ? -1.265 -1.823 6.185 1.00 90.69 95 ILE A O 1
ATOM 731 N N . ARG A 1 96 ? -2.023 -1.205 8.204 1.00 91.19 96 ARG A N 1
ATOM 732 C CA . ARG A 1 96 ? -1.234 -2.202 8.954 1.00 91.19 96 ARG A CA 1
ATOM 733 C C . ARG A 1 96 ? -1.585 -3.631 8.561 1.00 91.19 96 ARG A C 1
ATOM 735 O O . ARG A 1 96 ? -0.691 -4.461 8.404 1.00 91.19 96 ARG A O 1
ATOM 742 N N . ARG A 1 97 ? -2.876 -3.925 8.414 1.00 90.56 97 ARG A N 1
ATOM 743 C CA . ARG A 1 97 ? -3.344 -5.244 7.987 1.00 90.56 97 ARG A CA 1
ATOM 744 C C . ARG A 1 97 ? -2.901 -5.547 6.557 1.00 90.56 97 ARG A C 1
ATOM 746 O O . ARG A 1 97 ? -2.298 -6.591 6.338 1.00 90.56 97 ARG A O 1
ATOM 753 N N . LEU A 1 98 ? -3.103 -4.600 5.643 1.00 91.31 98 LEU A N 1
ATOM 754 C CA . LEU A 1 98 ? -2.697 -4.731 4.248 1.00 91.31 98 LEU A CA 1
ATOM 755 C C . LEU A 1 98 ? -1.189 -4.964 4.117 1.00 91.31 98 LEU A C 1
ATOM 757 O O . LEU A 1 98 ? -0.760 -5.848 3.388 1.00 91.31 98 LEU A O 1
ATOM 761 N N . HIS A 1 99 ? -0.375 -4.225 4.871 1.00 92.62 99 HIS A N 1
ATOM 762 C CA . HIS A 1 99 ? 1.070 -4.424 4.870 1.00 92.62 99 HIS A CA 1
ATOM 763 C C . HIS A 1 99 ? 1.454 -5.852 5.267 1.00 92.62 99 HIS A C 1
ATOM 765 O O . HIS A 1 99 ? 2.278 -6.469 4.603 1.00 92.62 99 HIS A O 1
ATOM 771 N N . ARG A 1 100 ? 0.854 -6.403 6.328 1.00 91.50 100 ARG A N 1
ATOM 772 C CA . ARG A 1 100 ? 1.134 -7.785 6.756 1.00 91.50 100 ARG A CA 1
ATOM 773 C C . ARG A 1 100 ? 0.747 -8.813 5.697 1.00 91.50 100 ARG A C 1
ATOM 775 O O . ARG A 1 100 ? 1.432 -9.818 5.571 1.00 91.50 100 ARG A O 1
ATOM 782 N N . GLU A 1 101 ? -0.330 -8.559 4.963 1.00 90.12 101 GLU A N 1
ATOM 783 C CA . GLU A 1 101 ? -0.803 -9.443 3.898 1.00 90.12 101 GLU A CA 1
ATOM 784 C C . GLU A 1 101 ? 0.102 -9.370 2.655 1.00 90.12 101 GLU A C 1
ATOM 786 O O . GLU A 1 101 ? 0.357 -10.396 2.034 1.00 90.12 101 GLU A O 1
ATOM 791 N N . LEU A 1 102 ? 0.639 -8.190 2.317 1.00 88.88 102 LEU A N 1
ATOM 792 C CA . LEU A 1 102 ? 1.371 -7.970 1.063 1.00 88.88 102 LEU A CA 1
ATOM 793 C C . LEU A 1 102 ? 2.899 -8.010 1.164 1.00 88.88 102 LEU A C 1
ATOM 795 O O . LEU A 1 102 ? 3.555 -8.205 0.145 1.00 88.88 102 LEU A O 1
ATOM 799 N N . ILE A 1 103 ? 3.495 -7.809 2.343 1.00 89.12 103 ILE A N 1
ATOM 800 C CA . ILE A 1 103 ? 4.959 -7.669 2.468 1.00 89.12 103 ILE A CA 1
ATOM 801 C C . ILE A 1 103 ? 5.724 -8.937 2.057 1.00 89.12 103 ILE A C 1
ATOM 803 O O . ILE A 1 103 ? 6.855 -8.846 1.592 1.00 89.12 103 ILE A O 1
ATOM 807 N N . GLY A 1 104 ? 5.103 -10.109 2.207 1.00 86.69 104 GLY A N 1
ATOM 808 C CA . GLY A 1 104 ? 5.670 -11.394 1.790 1.00 86.69 104 GLY A CA 1
ATOM 809 C C . GLY A 1 104 ? 5.273 -11.829 0.379 1.00 86.69 104 GLY A C 1
ATOM 810 O O . GLY A 1 104 ? 5.653 -12.919 -0.039 1.00 86.69 104 GLY A O 1
ATOM 811 N N . LEU A 1 105 ? 4.481 -11.026 -0.337 1.00 89.62 105 LEU A N 1
ATOM 812 C CA . LEU A 1 105 ? 3.960 -11.373 -1.654 1.00 89.62 105 LEU A CA 1
ATOM 813 C C . LEU A 1 105 ? 4.680 -10.593 -2.747 1.00 89.62 105 LEU A C 1
ATOM 815 O O . LEU A 1 105 ? 4.930 -9.392 -2.627 1.00 89.62 105 LEU A O 1
ATOM 819 N N . ASP A 1 106 ? 4.956 -11.283 -3.849 1.00 87.12 106 ASP A N 1
ATOM 820 C CA . ASP A 1 106 ? 5.461 -10.639 -5.050 1.00 87.12 106 ASP A CA 1
ATOM 821 C C . ASP A 1 106 ? 4.308 -9.952 -5.811 1.00 87.12 106 ASP A C 1
ATOM 823 O O . ASP A 1 106 ? 3.320 -10.613 -6.152 1.00 87.12 106 ASP A O 1
ATOM 827 N N . PRO A 1 107 ? 4.405 -8.639 -6.100 1.00 85.44 107 PRO A N 1
ATOM 828 C CA . PRO A 1 107 ? 3.363 -7.909 -6.818 1.00 85.44 107 PRO A CA 1
ATOM 829 C C . PRO A 1 107 ? 3.095 -8.473 -8.218 1.00 85.44 107 PRO A C 1
ATOM 831 O O . PRO A 1 107 ? 1.947 -8.454 -8.665 1.00 85.44 107 PRO A O 1
ATOM 834 N N . VAL A 1 108 ? 4.110 -9.005 -8.911 1.00 89.00 108 VAL A N 1
ATOM 835 C CA . VAL A 1 108 ? 3.928 -9.562 -10.265 1.00 89.00 108 VAL A CA 1
ATOM 836 C C . VAL A 1 108 ? 3.080 -10.830 -10.213 1.00 89.00 108 VAL A C 1
ATOM 838 O O . VAL A 1 108 ? 2.132 -10.978 -10.983 1.00 89.00 108 VAL A O 1
ATOM 841 N N . SER A 1 109 ? 3.336 -11.682 -9.221 1.00 85.75 109 SER A N 1
ATOM 842 C CA . SER A 1 109 ? 2.529 -12.871 -8.919 1.00 85.75 109 SER A CA 1
ATOM 843 C C . SER A 1 109 ? 1.074 -12.552 -8.533 1.00 85.75 109 SER A C 1
ATOM 845 O O . SER A 1 109 ? 0.213 -13.426 -8.579 1.00 85.75 109 SER A O 1
ATOM 847 N N . GLN A 1 110 ? 0.785 -11.300 -8.171 1.00 85.38 110 GLN A N 1
ATOM 848 C CA . GLN A 1 110 ? -0.544 -10.796 -7.804 1.00 85.38 110 GLN A CA 1
ATOM 849 C C . GLN A 1 110 ? -1.220 -10.006 -8.940 1.00 85.38 110 GLN A C 1
ATOM 851 O O . GLN A 1 110 ? -2.234 -9.344 -8.725 1.00 85.38 110 GLN A O 1
ATOM 856 N N . GLY A 1 111 ? -0.674 -10.073 -10.160 1.00 86.31 111 GLY A N 1
ATOM 857 C CA . GLY A 1 111 ? -1.263 -9.463 -11.354 1.00 86.31 111 GLY A CA 1
ATOM 858 C C . GLY A 1 111 ? -0.843 -8.013 -11.613 1.00 86.31 111 GLY A C 1
ATOM 859 O O . GLY A 1 111 ? -1.375 -7.379 -12.525 1.00 86.31 111 GLY A O 1
ATOM 860 N N . ILE A 1 112 ? 0.122 -7.472 -10.860 1.00 90.06 112 ILE A N 1
ATOM 861 C CA . ILE A 1 112 ? 0.722 -6.168 -11.169 1.00 90.06 112 ILE A CA 1
ATOM 862 C C . ILE A 1 112 ? 1.653 -6.321 -12.374 1.00 90.06 112 ILE A C 1
ATOM 864 O O . ILE A 1 112 ? 2.503 -7.211 -12.419 1.00 90.06 112 ILE A O 1
ATOM 868 N N . ARG A 1 113 ? 1.552 -5.409 -13.346 1.00 91.75 113 ARG A N 1
ATOM 869 C CA . ARG A 1 113 ? 2.461 -5.409 -14.498 1.00 91.75 113 ARG A CA 1
ATOM 870 C C . ARG A 1 113 ? 3.911 -5.201 -14.027 1.00 91.75 113 ARG A C 1
ATOM 872 O O . ARG A 1 113 ? 4.161 -4.257 -13.271 1.00 91.75 113 ARG A O 1
ATOM 879 N N . PRO A 1 114 ? 4.893 -5.982 -14.521 1.00 89.19 114 PRO A N 1
ATOM 880 C CA . PRO A 1 114 ? 6.294 -5.862 -14.104 1.00 89.19 114 PRO A CA 1
ATOM 881 C C . PRO A 1 114 ? 6.856 -4.442 -14.245 1.00 89.19 114 PRO A C 1
ATOM 883 O O . PRO A 1 114 ? 7.592 -3.973 -13.379 1.00 89.19 114 PRO A O 1
ATOM 886 N N . GLY A 1 115 ? 6.461 -3.728 -15.305 1.00 90.94 115 GLY A N 1
ATOM 887 C CA . GLY A 1 115 ? 6.863 -2.339 -15.534 1.00 90.94 115 GLY A CA 1
ATOM 888 C C . GLY A 1 115 ? 6.332 -1.364 -14.478 1.00 90.94 115 GLY A C 1
ATOM 889 O O . GLY A 1 115 ? 7.060 -0.465 -14.056 1.00 90.94 115 GLY A O 1
ATOM 890 N N . ASP A 1 116 ? 5.104 -1.563 -13.996 1.00 88.94 116 ASP A N 1
ATOM 891 C CA . ASP A 1 116 ? 4.515 -0.727 -12.945 1.00 88.94 116 ASP A CA 1
ATOM 892 C C . ASP A 1 116 ? 5.175 -1.002 -11.593 1.00 88.94 116 ASP A C 1
ATOM 894 O O . ASP A 1 116 ? 5.465 -0.065 -10.843 1.00 88.94 116 ASP A O 1
ATOM 898 N N . ALA A 1 117 ? 5.498 -2.269 -11.319 1.00 89.12 117 ALA A N 1
ATOM 899 C CA . ALA A 1 117 ? 6.251 -2.650 -10.132 1.00 89.12 117 ALA A CA 1
ATOM 900 C C . ALA A 1 117 ? 7.669 -2.058 -10.146 1.00 89.12 117 ALA A C 1
ATOM 902 O O . ALA A 1 117 ? 8.087 -1.422 -9.177 1.00 89.12 117 ALA A O 1
ATOM 903 N N . ALA A 1 118 ? 8.396 -2.182 -11.261 1.00 90.06 118 ALA A N 1
ATOM 904 C CA . ALA A 1 118 ? 9.722 -1.587 -11.425 1.00 90.06 118 ALA A CA 1
ATOM 905 C C . ALA A 1 118 ? 9.685 -0.058 -11.274 1.00 90.06 118 ALA A C 1
ATOM 907 O O . ALA A 1 118 ? 10.518 0.526 -10.577 1.00 90.06 118 ALA A O 1
ATOM 908 N N . ARG A 1 119 ? 8.673 0.597 -11.855 1.00 89.38 119 ARG A N 1
ATOM 909 C CA . ARG A 1 119 ? 8.462 2.042 -11.719 1.00 89.38 119 ARG A CA 1
ATOM 910 C C . ARG A 1 119 ? 8.183 2.443 -10.271 1.00 89.38 119 ARG A C 1
ATOM 912 O O . ARG A 1 119 ? 8.729 3.447 -9.814 1.00 89.38 119 ARG A O 1
ATOM 919 N N . ALA A 1 120 ? 7.379 1.669 -9.542 1.00 89.44 120 ALA A N 1
ATOM 920 C CA . ALA A 1 120 ? 7.115 1.905 -8.125 1.00 89.44 120 ALA A CA 1
ATOM 921 C C . ALA A 1 120 ? 8.404 1.812 -7.288 1.00 89.44 120 ALA A C 1
ATOM 923 O O . ALA A 1 120 ? 8.681 2.728 -6.509 1.00 89.44 120 ALA A O 1
ATOM 924 N N . ARG A 1 121 ? 9.239 0.790 -7.529 1.00 89.19 121 ARG A N 1
ATOM 925 C CA . ARG A 1 121 ? 10.548 0.629 -6.867 1.00 89.19 121 ARG A CA 1
ATOM 926 C C . ARG A 1 121 ? 11.490 1.789 -7.173 1.00 89.19 121 ARG A C 1
ATOM 928 O O . ARG A 1 121 ? 12.039 2.392 -6.254 1.00 89.19 121 ARG A O 1
ATOM 935 N N . ALA A 1 122 ? 11.627 2.157 -8.447 1.00 90.06 122 ALA A N 1
ATOM 936 C CA . ALA A 1 122 ? 12.472 3.274 -8.866 1.00 90.06 122 ALA A CA 1
ATOM 937 C C . ALA A 1 122 ? 12.014 4.602 -8.240 1.00 90.06 122 ALA A C 1
ATOM 939 O O . ALA A 1 122 ? 12.827 5.386 -7.748 1.00 90.06 122 ALA A O 1
ATOM 940 N N . ALA A 1 123 ? 10.703 4.846 -8.199 1.00 86.75 123 ALA A N 1
ATOM 941 C CA . ALA A 1 123 ? 10.140 6.029 -7.559 1.00 86.75 123 ALA A CA 1
ATOM 942 C C . ALA A 1 123 ? 10.346 6.033 -6.033 1.00 86.75 123 ALA A C 1
ATOM 944 O O . ALA A 1 123 ? 10.474 7.106 -5.444 1.00 86.75 123 ALA A O 1
ATOM 945 N N . ALA A 1 124 ? 10.373 4.867 -5.382 1.00 87.75 124 ALA A N 1
ATOM 946 C CA . ALA A 1 124 ? 10.700 4.750 -3.963 1.00 87.75 124 ALA A CA 1
ATOM 947 C C . ALA A 1 124 ? 12.195 5.011 -3.699 1.00 87.75 124 ALA A C 1
ATOM 949 O O . ALA A 1 124 ? 12.524 5.757 -2.778 1.00 87.75 124 ALA A O 1
ATOM 950 N N . ALA A 1 125 ? 13.087 4.478 -4.540 1.00 88.44 125 ALA A N 1
ATOM 951 C CA . ALA A 1 125 ? 14.533 4.687 -4.438 1.00 88.44 125 ALA A CA 1
ATOM 952 C C . ALA A 1 125 ? 14.918 6.168 -4.599 1.00 88.44 125 ALA A C 1
ATOM 954 O O . ALA A 1 125 ? 15.620 6.723 -3.757 1.00 88.44 125 ALA A O 1
ATOM 955 N N . ARG A 1 126 ? 14.372 6.846 -5.620 1.00 87.38 126 ARG A N 1
ATOM 956 C CA . ARG A 1 126 ? 14.584 8.292 -5.831 1.00 87.38 126 ARG A CA 1
ATOM 957 C C . ARG A 1 126 ? 14.141 9.128 -4.630 1.00 87.38 126 ARG A C 1
ATOM 959 O O . ARG A 1 126 ? 14.796 10.101 -4.275 1.00 87.38 126 ARG A O 1
ATOM 966 N N . ARG A 1 127 ? 13.038 8.743 -3.981 1.00 83.12 127 ARG A N 1
ATOM 967 C CA . ARG A 1 127 ? 12.543 9.433 -2.781 1.00 83.12 127 ARG A CA 1
ATOM 968 C C . ARG A 1 127 ? 13.445 9.215 -1.573 1.00 83.12 127 ARG A C 1
ATOM 970 O O . ARG A 1 127 ? 13.680 10.166 -0.840 1.00 83.12 127 ARG A O 1
ATOM 977 N N . ALA A 1 128 ? 13.946 7.997 -1.369 1.00 84.19 128 ALA A N 1
ATOM 978 C CA . ALA A 1 128 ? 14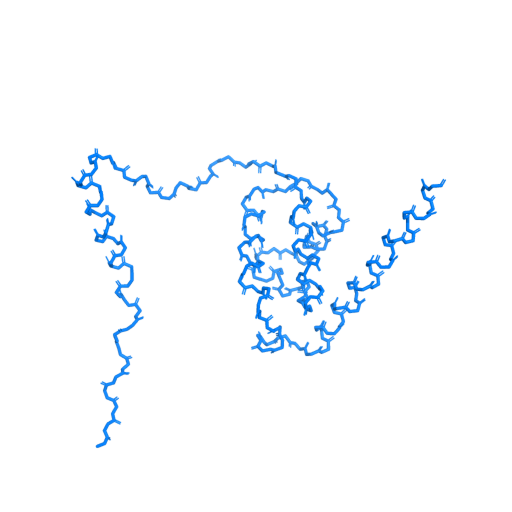.893 7.723 -0.292 1.00 84.19 128 ALA A CA 1
ATOM 979 C C . ALA A 1 128 ? 16.154 8.592 -0.438 1.00 84.19 128 ALA A C 1
ATOM 981 O O . ALA A 1 128 ? 16.551 9.243 0.524 1.00 84.19 128 ALA A O 1
ATOM 982 N N . ALA A 1 129 ? 16.687 8.703 -1.660 1.00 84.75 129 ALA A N 1
ATOM 983 C CA . ALA A 1 129 ? 17.819 9.579 -1.963 1.00 84.75 129 ALA A CA 1
ATOM 984 C C . ALA A 1 129 ? 17.517 11.065 -1.676 1.00 84.75 129 ALA A C 1
ATOM 986 O O . ALA A 1 129 ? 18.317 11.750 -1.046 1.00 84.75 129 ALA A O 1
ATOM 987 N N . ALA A 1 130 ? 16.331 11.557 -2.055 1.00 84.06 130 ALA A N 1
ATOM 988 C CA . ALA A 1 130 ? 15.928 12.941 -1.786 1.00 84.06 130 ALA A CA 1
ATOM 989 C C . ALA A 1 130 ? 15.781 13.260 -0.284 1.00 84.06 130 ALA A C 1
ATOM 991 O O . ALA A 1 130 ? 15.999 14.397 0.135 1.00 84.06 130 ALA A O 1
ATOM 992 N N . VAL A 1 131 ? 15.396 12.278 0.539 1.00 82.00 131 VAL A N 1
ATOM 993 C CA . VAL A 1 131 ? 15.314 12.451 1.999 1.00 82.00 131 VAL A CA 1
ATOM 994 C C . VAL A 1 131 ? 16.706 12.540 2.626 1.00 82.00 131 VAL A C 1
ATOM 996 O O . VAL A 1 131 ? 16.889 13.356 3.527 1.00 82.00 131 VAL A O 1
ATOM 999 N N . CYS A 1 132 ? 17.673 11.751 2.148 1.00 75.56 132 CYS A N 1
ATOM 1000 C CA . CYS A 1 132 ? 19.069 11.836 2.590 1.00 75.56 132 CYS A CA 1
ATOM 1001 C C . CYS A 1 132 ? 19.666 13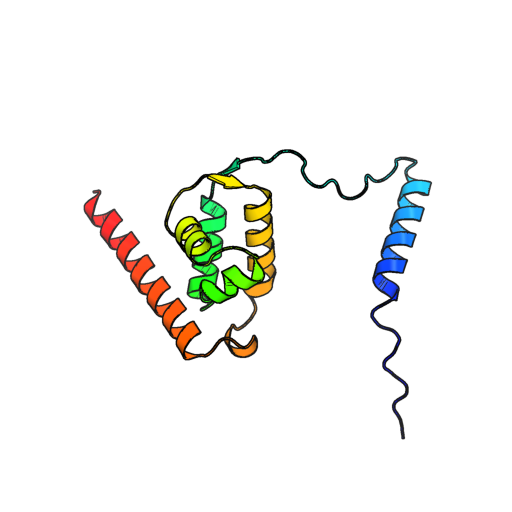.216 2.278 1.00 75.56 132 CYS A C 1
ATOM 1003 O O . CYS A 1 132 ? 20.091 13.902 3.201 1.00 75.56 132 CYS A O 1
ATOM 1005 N N . HIS A 1 133 ? 19.537 13.684 1.032 1.00 75.56 133 HIS A N 1
ATOM 1006 C CA . HIS A 1 133 ? 20.063 14.990 0.614 1.00 75.56 133 HIS A CA 1
ATOM 1007 C C . HIS A 1 133 ? 19.438 16.171 1.380 1.00 75.56 133 HIS A C 1
ATOM 1009 O O . HIS A 1 133 ? 20.078 17.192 1.615 1.00 75.56 133 HIS A O 1
ATOM 1015 N N . ARG A 1 134 ? 18.164 16.076 1.787 1.00 74.50 134 ARG A N 1
ATOM 1016 C CA . ARG A 1 134 ? 17.531 17.129 2.600 1.00 74.50 134 ARG A CA 1
ATOM 1017 C C . ARG A 1 134 ? 18.107 17.196 4.016 1.00 74.50 134 ARG A C 1
ATOM 1019 O O . ARG A 1 134 ? 18.144 18.278 4.593 1.00 74.50 134 ARG A O 1
ATOM 1026 N N . ARG A 1 135 ? 18.507 16.056 4.588 1.00 69.81 135 ARG A N 1
ATOM 1027 C CA . ARG A 1 135 ? 19.111 16.017 5.927 1.00 69.81 135 ARG A CA 1
ATOM 1028 C C . ARG A 1 135 ? 20.497 16.654 5.933 1.00 69.81 135 ARG A C 1
ATOM 1030 O O . ARG A 1 135 ? 20.757 17.431 6.834 1.00 69.81 135 ARG A O 1
ATOM 1037 N N . GLU A 1 136 ? 21.287 16.423 4.888 1.00 66.75 136 GLU A N 1
ATOM 1038 C CA . GLU A 1 136 ? 22.634 16.998 4.729 1.00 66.75 136 GLU A CA 1
ATOM 1039 C C . GLU A 1 136 ? 22.639 18.525 4.539 1.00 66.75 136 GLU A C 1
ATOM 1041 O O . GLU A 1 136 ? 23.661 19.158 4.747 1.00 66.75 136 GLU A O 1
ATOM 1046 N N . GLN A 1 137 ? 21.512 19.138 4.154 1.00 64.94 137 GLN A N 1
ATOM 1047 C CA . GLN A 1 137 ? 21.383 20.602 4.048 1.00 64.94 137 GLN A CA 1
ATOM 1048 C C . GLN A 1 137 ? 20.750 21.267 5.279 1.00 64.94 137 GLN A C 1
ATOM 1050 O O . GLN A 1 137 ? 20.486 22.467 5.258 1.00 64.94 137 GLN A O 1
ATOM 1055 N N . SER A 1 138 ? 20.424 20.490 6.315 1.00 60.62 138 SER A N 1
ATOM 1056 C CA . SER A 1 138 ? 19.847 21.000 7.570 1.00 60.62 138 SER A CA 1
ATOM 1057 C C . SER A 1 138 ? 20.853 20.990 8.732 1.00 60.62 138 SER A C 1
ATOM 1059 O O . SER A 1 138 ? 20.450 21.268 9.862 1.00 60.62 138 SER A O 1
ATOM 1061 N N . GLU A 1 139 ? 22.112 20.643 8.453 1.00 51.22 139 GLU A N 1
ATOM 1062 C CA . GLU A 1 139 ? 23.283 20.717 9.342 1.00 51.22 139 GLU A CA 1
ATOM 1063 C C . GLU A 1 139 ? 24.203 21.852 8.880 1.00 51.22 139 GLU A C 1
ATOM 1065 O O . GLU A 1 139 ? 24.768 22.529 9.767 1.00 51.22 139 GLU A O 1
#

Sequence (139 aa):
MTLIRRLLRIAGQDQMRNIARSTADAVLGIPIPSRREPRAPGLTGSAEASRLLADLARAGWPAPALAQQLGINARTVSEVRDKRLRLRLDLALRIRRLHRELIGLDPVSQGIRPGDAARARAAAARRAAAVCHRREQSE